Protein AF-A0A4D9EEU4-F1 (afdb_monomer)

Structure (mmCIF, N/CA/C/O backbone):
data_AF-A0A4D9EEU4-F1
#
_entry.id   AF-A0A4D9EEU4-F1
#
loop_
_atom_site.group_PDB
_atom_site.id
_atom_site.type_symbol
_atom_site.label_atom_id
_atom_site.label_alt_id
_atom_site.label_comp_id
_atom_site.label_asym_id
_atom_site.label_entity_id
_atom_site.label_seq_id
_atom_site.pdbx_PDB_ins_code
_atom_site.Cartn_x
_atom_site.Cartn_y
_atom_site.Cartn_z
_atom_site.occupancy
_atom_site.B_iso_or_equiv
_atom_site.auth_seq_id
_atom_site.auth_comp_id
_atom_site.auth_asym_id
_atom_site.auth_atom_id
_atom_site.pdbx_PDB_model_num
ATOM 1 N N . MET A 1 1 ? 23.445 -2.732 -43.823 1.00 70.62 1 MET A N 1
ATOM 2 C CA . MET A 1 1 ? 24.216 -3.036 -42.599 1.00 70.62 1 MET A CA 1
ATOM 3 C C . MET A 1 1 ? 23.840 -1.971 -41.594 1.00 70.62 1 MET A C 1
ATOM 5 O O . MET A 1 1 ? 23.825 -0.816 -41.994 1.00 70.62 1 MET A O 1
ATOM 9 N N . ILE A 1 2 ? 23.454 -2.357 -40.379 1.00 74.06 2 ILE A N 1
ATOM 10 C CA . ILE A 1 2 ? 23.170 -1.395 -39.306 1.00 74.06 2 ILE A CA 1
ATOM 11 C C . ILE A 1 2 ? 24.492 -0.712 -38.951 1.00 74.06 2 ILE A C 1
ATOM 13 O O . ILE A 1 2 ? 25.522 -1.379 -38.836 1.00 74.06 2 ILE A O 1
ATOM 17 N N . SER A 1 3 ? 24.472 0.608 -38.855 1.00 88.06 3 SER A N 1
ATOM 18 C CA . SER A 1 3 ? 25.633 1.425 -38.519 1.00 88.06 3 SER A CA 1
ATOM 19 C C . SER A 1 3 ? 25.936 1.296 -37.028 1.00 88.06 3 SER A C 1
ATOM 21 O O . SER A 1 3 ? 25.015 1.219 -36.220 1.00 88.06 3 SER A O 1
ATOM 23 N N . ASN A 1 4 ? 27.206 1.355 -36.625 1.00 87.19 4 ASN A N 1
ATOM 24 C CA . ASN A 1 4 ? 27.569 1.304 -35.200 1.00 87.19 4 ASN A CA 1
ATOM 25 C C . AS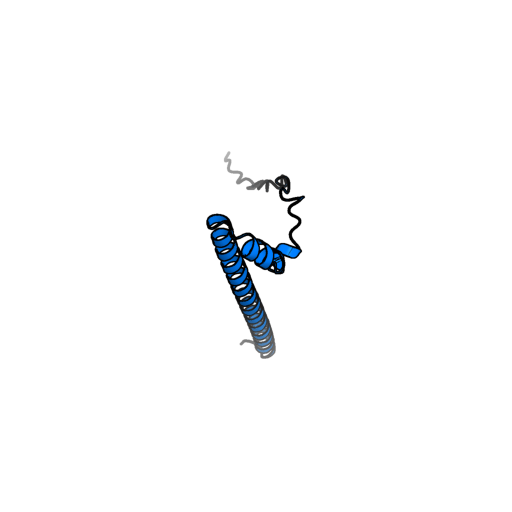N A 1 4 ? 26.833 2.376 -34.369 1.00 87.19 4 ASN A C 1
ATOM 27 O O . ASN A 1 4 ? 26.382 2.089 -33.270 1.00 87.19 4 ASN A O 1
ATOM 31 N N . SER A 1 5 ? 26.595 3.563 -34.942 1.00 89.56 5 SER A N 1
ATOM 32 C CA . SER A 1 5 ? 25.791 4.613 -34.297 1.00 89.56 5 SER A CA 1
ATOM 33 C C . SER A 1 5 ? 24.328 4.218 -34.058 1.00 89.56 5 SER A C 1
ATOM 35 O O . SER A 1 5 ? 23.732 4.702 -33.102 1.00 89.56 5 SER A O 1
ATOM 37 N N . GLU A 1 6 ? 23.722 3.404 -34.925 1.00 92.50 6 GLU A N 1
ATOM 38 C CA . GLU A 1 6 ? 22.344 2.928 -34.743 1.00 92.50 6 GLU A CA 1
ATOM 39 C C . GLU A 1 6 ? 22.289 1.875 -33.626 1.00 92.50 6 GLU A C 1
ATOM 41 O O . GLU A 1 6 ? 21.345 1.861 -32.840 1.00 92.50 6 GLU A O 1
ATOM 46 N N . VAL A 1 7 ? 23.334 1.047 -33.497 1.00 92.62 7 VAL A N 1
ATOM 47 C CA . VAL A 1 7 ? 23.479 0.083 -32.393 1.00 92.62 7 VAL A CA 1
ATOM 48 C C . VAL A 1 7 ? 23.640 0.798 -31.049 1.00 92.62 7 VAL A C 1
ATOM 50 O O . VAL A 1 7 ? 22.946 0.450 -30.096 1.00 92.62 7 VAL A O 1
ATOM 53 N N . ASP A 1 8 ? 24.484 1.829 -30.972 1.00 93.75 8 ASP A N 1
ATOM 54 C CA . ASP A 1 8 ? 24.711 2.587 -29.732 1.00 93.75 8 ASP A CA 1
ATOM 55 C C . ASP A 1 8 ? 23.447 3.344 -29.276 1.00 93.75 8 ASP A C 1
ATOM 57 O O . ASP A 1 8 ? 23.125 3.389 -28.082 1.00 93.75 8 ASP A O 1
ATOM 61 N N . GLN A 1 9 ? 22.680 3.891 -30.228 1.00 94.31 9 GLN A N 1
ATOM 62 C CA . GLN A 1 9 ? 21.379 4.510 -29.949 1.00 94.31 9 GLN A CA 1
ATOM 63 C C . GLN A 1 9 ? 20.364 3.487 -29.428 1.00 94.31 9 GLN A C 1
ATOM 65 O O . GLN A 1 9 ? 19.673 3.753 -28.444 1.00 94.31 9 GLN A O 1
ATOM 70 N N . MET A 1 10 ? 20.291 2.306 -30.051 1.00 95.31 10 MET A N 1
ATOM 71 C CA . MET A 1 10 ? 19.425 1.221 -29.583 1.00 95.31 10 MET A CA 1
ATOM 72 C C . MET A 1 10 ? 19.821 0.732 -28.186 1.00 95.31 10 MET A C 1
ATOM 74 O O . MET A 1 10 ? 18.937 0.486 -27.368 1.00 95.31 10 MET A O 1
ATOM 78 N N . SER A 1 11 ? 21.122 0.644 -27.889 1.00 95.38 11 SER A N 1
ATOM 79 C CA . SER A 1 11 ? 21.615 0.291 -26.552 1.00 95.38 11 SER A CA 1
ATOM 80 C C . SER A 1 11 ? 21.170 1.313 -25.509 1.00 95.38 11 SER A C 1
ATOM 82 O O . SER A 1 11 ? 20.577 0.943 -24.502 1.00 95.38 11 SER A O 1
ATOM 84 N N . SER A 1 12 ? 21.364 2.605 -25.786 1.00 96.38 12 SER A N 1
ATOM 85 C CA . SER A 1 12 ? 20.974 3.681 -24.864 1.00 96.38 12 SER A CA 1
ATOM 86 C C . SER A 1 12 ? 19.464 3.693 -24.595 1.00 96.38 12 SER A C 1
ATOM 88 O O . SER A 1 12 ? 19.024 3.896 -23.464 1.00 96.38 12 SER A O 1
ATOM 90 N N . LEU A 1 13 ? 18.653 3.444 -25.629 1.00 97.69 13 LEU A N 1
ATOM 91 C CA . LEU A 1 13 ? 17.201 3.339 -25.488 1.00 97.69 13 LEU A CA 1
ATOM 92 C C . LEU A 1 13 ? 16.795 2.127 -24.640 1.00 97.69 13 LEU A C 1
ATOM 94 O O . LEU A 1 13 ? 15.859 2.220 -23.846 1.00 97.69 13 LEU A O 1
ATOM 98 N N . LEU A 1 14 ? 17.482 0.995 -24.807 1.00 98.06 14 LEU A N 1
ATOM 99 C CA . LEU A 1 14 ? 17.233 -0.207 -24.018 1.00 98.06 14 LEU A CA 1
ATOM 100 C C . LEU A 1 14 ? 17.576 0.020 -22.541 1.00 98.06 14 LEU A C 1
ATOM 102 O O . LEU A 1 14 ? 16.791 -0.357 -21.674 1.00 98.06 14 LEU A O 1
ATOM 106 N N . ASP A 1 15 ? 18.697 0.683 -22.259 1.00 98.00 15 ASP A N 1
ATOM 107 C CA . ASP A 1 15 ? 19.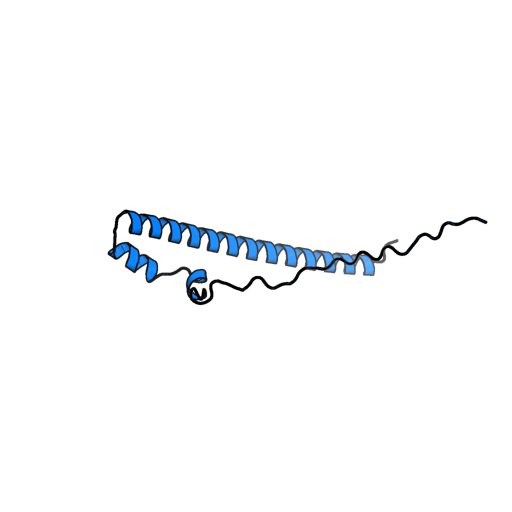107 1.028 -20.896 1.00 98.00 15 ASP A CA 1
ATOM 108 C C . ASP A 1 15 ? 18.093 1.956 -20.220 1.00 98.00 15 ASP A C 1
ATOM 110 O O . ASP A 1 15 ? 17.674 1.693 -19.091 1.00 98.00 15 ASP A O 1
ATOM 114 N N . TYR A 1 16 ? 17.627 2.984 -20.937 1.00 98.19 16 TYR A N 1
ATOM 115 C CA . TYR A 1 16 ? 16.570 3.876 -20.458 1.00 98.19 16 TYR A CA 1
ATOM 116 C C . TYR A 1 16 ? 15.275 3.115 -20.152 1.00 98.19 16 TYR A C 1
ATOM 118 O O . TYR A 1 16 ? 14.722 3.242 -19.061 1.00 98.19 16 TYR A O 1
ATOM 126 N N . LYS A 1 17 ? 14.815 2.268 -21.081 1.00 98.31 17 LYS A N 1
ATOM 127 C CA . LYS A 1 17 ? 13.601 1.465 -20.880 1.00 98.31 17 LYS A CA 1
ATOM 128 C C . LYS A 1 17 ? 13.722 0.504 -19.701 1.00 98.31 17 LYS A C 1
ATOM 130 O O . LYS A 1 17 ? 12.747 0.303 -18.986 1.00 98.31 17 LYS A O 1
ATOM 135 N N . ASN A 1 18 ? 14.899 -0.076 -19.486 1.00 98.38 18 ASN A N 1
ATOM 136 C CA . ASN A 1 18 ? 15.145 -0.943 -18.338 1.00 98.38 18 ASN A CA 1
ATOM 137 C C . ASN A 1 18 ? 15.084 -0.174 -17.011 1.00 98.38 18 ASN A C 1
ATOM 139 O O . ASN A 1 18 ? 14.590 -0.716 -16.026 1.00 98.38 18 ASN A O 1
ATOM 143 N N . GLU A 1 19 ? 15.576 1.065 -16.969 1.00 98.31 19 GLU A N 1
ATOM 144 C CA . GLU A 1 19 ? 15.450 1.918 -15.782 1.00 98.31 19 GLU A CA 1
ATOM 145 C C . GLU A 1 19 ? 13.992 2.312 -15.521 1.00 98.31 19 GLU A C 1
ATOM 147 O O . GLU A 1 19 ? 13.531 2.228 -14.387 1.00 98.31 19 GLU A O 1
ATOM 152 N N . GLU A 1 20 ? 13.235 2.652 -16.567 1.00 98.38 20 GLU A N 1
ATOM 153 C CA . GLU A 1 20 ? 11.806 2.966 -16.452 1.00 98.38 20 GLU A CA 1
ATOM 154 C C . GLU A 1 20 ? 11.006 1.776 -15.895 1.00 98.38 20 GLU A C 1
ATOM 156 O O . GLU A 1 20 ? 10.182 1.946 -14.998 1.00 98.38 20 GLU A O 1
ATOM 161 N N . VAL A 1 21 ? 11.296 0.553 -16.357 1.00 98.69 21 VAL A N 1
ATOM 162 C CA . VAL A 1 21 ? 10.683 -0.671 -15.814 1.00 98.69 21 VAL A CA 1
ATOM 163 C C . VAL A 1 21 ? 11.023 -0.849 -14.336 1.00 98.69 21 VAL A C 1
ATOM 165 O O . VAL A 1 21 ? 10.111 -1.055 -13.540 1.00 98.69 21 VAL A O 1
ATOM 168 N N . ARG A 1 22 ? 12.299 -0.710 -13.945 1.00 98.50 22 ARG A N 1
ATOM 169 C CA . ARG A 1 22 ? 12.712 -0.813 -12.533 1.00 98.50 22 ARG A CA 1
ATOM 170 C C . ARG A 1 22 ? 12.006 0.209 -11.649 1.00 98.50 22 ARG A C 1
ATOM 172 O O . ARG A 1 22 ? 11.579 -0.126 -10.547 1.00 98.50 22 ARG A O 1
ATOM 179 N N . PHE A 1 23 ? 11.881 1.443 -12.129 1.00 98.44 23 PHE A N 1
ATOM 180 C CA . PHE A 1 23 ? 11.167 2.496 -11.419 1.00 98.44 23 PHE A CA 1
ATOM 181 C C . PHE A 1 23 ? 9.698 2.114 -11.201 1.00 98.44 23 PHE A C 1
ATOM 183 O O . PHE A 1 23 ? 9.218 2.140 -10.071 1.00 98.44 23 PHE A O 1
ATOM 190 N N . ILE A 1 24 ? 9.001 1.681 -12.256 1.00 98.56 24 ILE A N 1
ATOM 191 C CA . ILE A 1 24 ? 7.592 1.271 -12.167 1.00 98.56 24 ILE A CA 1
ATOM 192 C C . ILE A 1 24 ? 7.418 0.071 -11.226 1.00 98.56 24 ILE A C 1
ATOM 194 O O . ILE A 1 24 ? 6.469 0.038 -10.445 1.00 98.56 24 ILE A O 1
ATOM 198 N N . GLU A 1 25 ? 8.320 -0.910 -11.272 1.00 98.50 25 GLU A N 1
ATOM 199 C CA . GLU A 1 25 ? 8.296 -2.064 -10.367 1.00 98.50 25 GLU A CA 1
ATOM 200 C C . GLU A 1 25 ? 8.458 -1.645 -8.899 1.00 98.50 25 GLU A C 1
ATOM 202 O O . GLU A 1 25 ? 7.730 -2.147 -8.039 1.00 98.50 25 GLU A O 1
ATOM 207 N N . ASN A 1 26 ? 9.357 -0.699 -8.615 1.00 98.25 26 ASN A N 1
ATOM 208 C CA . ASN A 1 26 ? 9.544 -0.150 -7.274 1.00 98.25 26 ASN A CA 1
ATOM 209 C C . ASN A 1 26 ? 8.294 0.587 -6.776 1.00 98.25 26 ASN A C 1
ATOM 211 O O . ASN A 1 26 ? 7.840 0.341 -5.658 1.00 98.25 26 ASN A O 1
ATOM 215 N N . GLU A 1 27 ? 7.711 1.452 -7.608 1.00 98.12 27 GLU A N 1
ATOM 216 C CA . GLU A 1 27 ? 6.486 2.177 -7.256 1.00 98.12 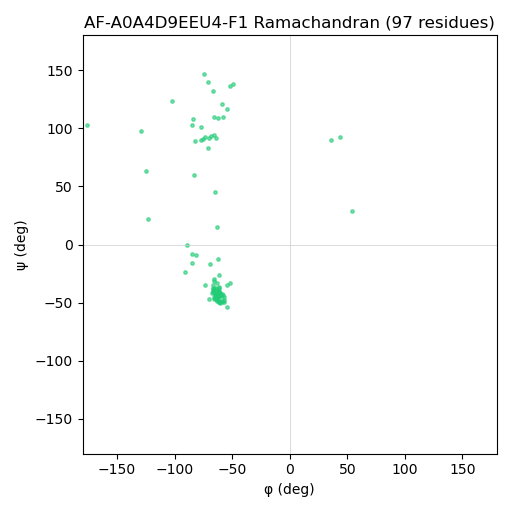27 GLU A CA 1
ATOM 217 C C . GLU A 1 27 ? 5.316 1.216 -7.027 1.00 98.12 27 GLU A C 1
ATOM 219 O O . GLU A 1 27 ? 4.560 1.358 -6.065 1.00 98.12 27 GLU A O 1
ATOM 224 N N . LEU A 1 28 ? 5.190 0.181 -7.860 1.00 98.06 28 LEU A N 1
ATOM 225 C CA . LEU A 1 28 ? 4.173 -0.850 -7.682 1.00 98.06 28 LEU A CA 1
ATOM 226 C C . LEU A 1 28 ? 4.339 -1.581 -6.344 1.00 98.06 28 LEU A C 1
ATOM 228 O O . LEU A 1 28 ? 3.347 -1.834 -5.659 1.00 98.06 28 LEU A O 1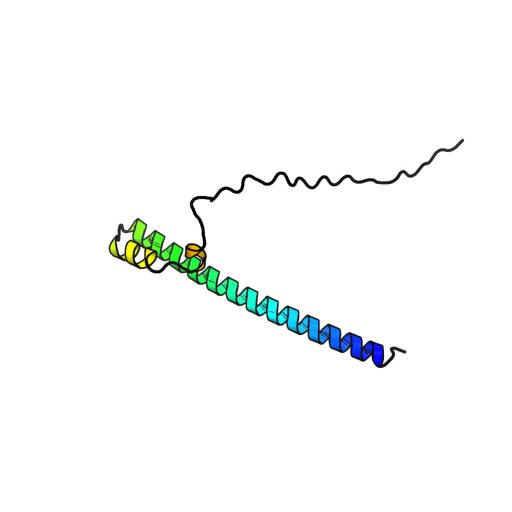
ATOM 232 N N . GLU A 1 29 ? 5.566 -1.931 -5.965 1.00 98.12 29 GLU A N 1
ATOM 233 C CA . GLU A 1 29 ? 5.824 -2.590 -4.686 1.00 98.12 29 GLU A CA 1
ATOM 234 C C . GLU A 1 29 ? 5.526 -1.665 -3.500 1.00 98.12 29 GLU A C 1
ATOM 236 O O . GLU A 1 29 ? 4.884 -2.089 -2.536 1.00 98.12 29 GLU A O 1
ATOM 241 N N . ASN A 1 30 ? 5.872 -0.378 -3.608 1.00 95.56 30 ASN A N 1
ATOM 242 C CA . ASN A 1 30 ? 5.492 0.632 -2.623 1.00 95.56 30 ASN A CA 1
ATOM 243 C C . ASN A 1 30 ? 3.966 0.703 -2.453 1.00 95.56 30 ASN A C 1
ATOM 245 O O . ASN A 1 30 ? 3.457 0.639 -1.334 1.00 95.56 30 ASN A O 1
ATOM 249 N N . HIS A 1 31 ? 3.219 0.751 -3.557 1.00 95.38 31 HIS A N 1
ATOM 250 C CA . HIS A 1 31 ? 1.758 0.778 -3.522 1.00 95.38 31 HIS A CA 1
ATOM 251 C C . HIS A 1 31 ? 1.141 -0.492 -2.928 1.00 95.38 31 HIS A C 1
ATOM 253 O O . HIS A 1 31 ? 0.156 -0.399 -2.194 1.00 95.38 31 HIS A O 1
ATOM 259 N N . LYS A 1 32 ? 1.703 -1.677 -3.198 1.00 96.69 32 LYS A N 1
ATOM 260 C CA . LYS A 1 32 ? 1.237 -2.921 -2.564 1.00 96.69 32 LYS A CA 1
ATOM 261 C C . LYS A 1 32 ? 1.420 -2.885 -1.052 1.00 96.69 32 LYS A C 1
ATOM 263 O O . LYS A 1 32 ? 0.507 -3.297 -0.338 1.00 96.69 32 LYS A O 1
ATOM 268 N N . GLN A 1 33 ? 2.564 -2.394 -0.577 1.00 95.56 33 GLN A N 1
ATOM 269 C CA . GLN A 1 33 ? 2.839 -2.287 0.852 1.00 95.56 33 GLN A CA 1
ATOM 270 C C . GLN A 1 33 ? 1.853 -1.328 1.531 1.00 95.56 33 GLN A C 1
ATOM 272 O O . GLN A 1 33 ? 1.191 -1.713 2.493 1.00 95.56 33 GLN A O 1
ATOM 277 N N . LYS A 1 34 ? 1.653 -0.137 0.956 1.00 91.50 34 LYS A N 1
ATOM 278 C CA . LYS A 1 34 ? 0.659 0.840 1.432 1.00 91.50 34 LYS A CA 1
ATOM 279 C C . LYS A 1 34 ? -0.754 0.261 1.476 1.00 91.50 34 LYS A C 1
ATOM 281 O O . LYS A 1 34 ? -1.470 0.393 2.465 1.00 91.50 34 LYS A O 1
ATOM 286 N N . TYR A 1 35 ? -1.156 -0.454 0.423 1.00 93.38 35 TYR A N 1
ATOM 287 C CA . TYR A 1 35 ? -2.459 -1.116 0.385 1.00 93.38 35 TYR A CA 1
ATOM 288 C C . TYR A 1 35 ? -2.598 -2.186 1.477 1.00 93.38 35 TYR A C 1
ATOM 290 O O . TYR A 1 35 ? -3.655 -2.307 2.099 1.00 93.38 35 TYR A O 1
ATOM 298 N N . PHE A 1 36 ? -1.544 -2.966 1.721 1.00 94.75 36 PHE A N 1
ATOM 299 C CA . PHE A 1 36 ? -1.536 -3.982 2.768 1.00 94.75 36 PHE A CA 1
ATOM 300 C C . PHE A 1 36 ? -1.672 -3.366 4.168 1.00 94.75 36 PHE A C 1
ATOM 302 O O . PHE A 1 36 ? -2.453 -3.865 4.986 1.00 94.75 36 PHE A O 1
ATOM 309 N N . GLU A 1 37 ? -0.970 -2.266 4.434 1.00 93.44 37 GLU A N 1
ATOM 310 C CA . GLU A 1 37 ? -1.073 -1.505 5.683 1.00 93.44 37 GLU A CA 1
ATOM 311 C C . GLU A 1 37 ? -2.485 -0.950 5.876 1.00 93.44 37 GLU A C 1
ATOM 313 O O . GLU A 1 37 ? -3.122 -1.226 6.896 1.00 93.44 37 GLU A O 1
ATOM 318 N N . LEU A 1 38 ? -3.042 -0.295 4.854 1.00 93.62 38 LEU A N 1
ATOM 319 C CA . LEU A 1 38 ? -4.405 0.233 4.887 1.00 93.62 38 LEU A CA 1
ATOM 320 C C . LEU A 1 38 ? -5.454 -0.870 5.095 1.00 93.62 38 LEU A C 1
ATOM 322 O O . LEU A 1 38 ? -6.404 -0.710 5.872 1.00 93.62 38 LEU A O 1
ATOM 326 N N . GLN A 1 39 ? -5.290 -2.020 4.433 1.00 94.88 39 GLN A N 1
ATOM 327 C CA . GLN A 1 39 ? -6.170 -3.172 4.611 1.00 94.88 39 GLN A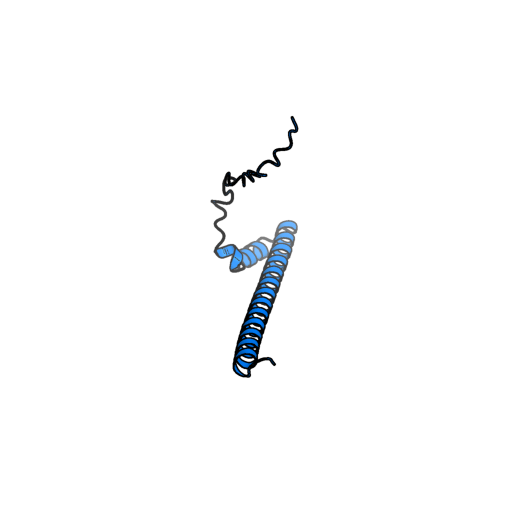 CA 1
ATOM 328 C C . GLN A 1 39 ? -6.100 -3.703 6.048 1.00 94.88 39 GLN A C 1
ATOM 330 O O . GLN A 1 39 ? -7.136 -4.030 6.638 1.00 94.88 39 GLN A O 1
ATOM 335 N N . THR A 1 40 ? -4.895 -3.802 6.607 1.00 95.69 40 THR A N 1
ATOM 336 C CA . THR A 1 40 ? -4.656 -4.285 7.971 1.00 95.69 40 THR A CA 1
ATOM 337 C C . THR A 1 40 ? -5.256 -3.339 9.005 1.00 95.69 40 THR A C 1
ATOM 339 O O . THR A 1 40 ? -5.992 -3.788 9.890 1.00 95.69 40 THR A O 1
ATOM 342 N N . PHE A 1 41 ? -5.022 -2.036 8.850 1.00 95.94 41 PHE A N 1
ATOM 343 C CA . PHE A 1 41 ? -5.640 -0.986 9.651 1.00 95.94 41 PHE A CA 1
ATOM 344 C C . PHE A 1 41 ? -7.169 -1.093 9.621 1.00 95.94 41 PHE A C 1
ATOM 346 O O . PHE A 1 41 ? -7.805 -1.249 10.662 1.00 95.94 41 PHE A O 1
ATOM 353 N N . THR A 1 42 ? -7.762 -1.118 8.423 1.00 95.19 42 THR A N 1
ATOM 354 C CA . THR A 1 42 ? -9.221 -1.152 8.246 1.00 95.19 42 THR A CA 1
ATOM 355 C C . THR A 1 42 ? -9.840 -2.382 8.907 1.00 95.19 42 THR A C 1
ATOM 357 O O . THR A 1 42 ? -10.849 -2.280 9.607 1.00 95.19 42 THR A O 1
ATOM 360 N N . ARG A 1 43 ? -9.233 -3.565 8.730 1.00 97.62 43 ARG A N 1
ATOM 361 C CA . ARG A 1 43 ? -9.698 -4.798 9.385 1.00 97.62 43 ARG A CA 1
ATOM 362 C C . ARG A 1 43 ? -9.629 -4.687 10.905 1.00 97.62 43 ARG A C 1
ATOM 364 O O . ARG A 1 43 ? -10.584 -5.078 11.573 1.00 97.62 43 ARG A O 1
ATOM 371 N N . SER A 1 44 ? -8.532 -4.152 11.434 1.00 97.31 44 SER A N 1
ATOM 372 C CA . SER A 1 44 ? -8.331 -3.980 12.876 1.00 97.31 44 SER A CA 1
ATOM 373 C C . SER A 1 44 ? -9.353 -3.009 13.468 1.00 97.31 44 SER A C 1
ATOM 375 O O . SER A 1 44 ? -9.977 -3.317 14.481 1.00 97.31 44 SER A O 1
ATOM 377 N N . LEU A 1 45 ? -9.612 -1.892 12.782 1.00 97.1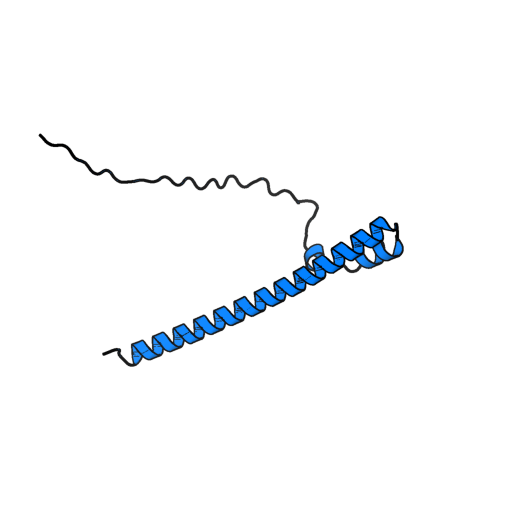9 45 LEU A N 1
ATOM 378 C CA . LEU A 1 45 ? -10.608 -0.907 13.191 1.00 97.19 45 LEU A CA 1
ATOM 379 C C . LEU A 1 45 ? -12.027 -1.490 13.174 1.00 97.19 45 LEU A C 1
ATOM 381 O O . LEU A 1 45 ? -12.766 -1.332 14.142 1.00 97.19 45 LEU A O 1
ATOM 385 N N . ILE A 1 46 ? -12.404 -2.224 12.119 1.00 98.12 46 ILE A N 1
ATOM 386 C CA . ILE A 1 46 ? -13.709 -2.905 12.048 1.00 98.12 46 ILE A CA 1
ATOM 387 C C . ILE A 1 46 ? -13.880 -3.882 13.214 1.00 98.12 46 ILE A C 1
ATOM 389 O O . ILE A 1 46 ? -14.960 -3.946 13.801 1.00 98.12 46 ILE A O 1
ATOM 393 N N . LEU A 1 47 ? -12.844 -4.656 13.551 1.00 98.44 47 LEU A N 1
ATOM 394 C CA . LEU A 1 47 ? -12.901 -5.587 14.678 1.00 98.44 47 LEU A CA 1
ATOM 395 C C . LEU A 1 47 ? -13.106 -4.848 16.002 1.00 98.44 47 LEU A C 1
ATOM 397 O O . LEU A 1 47 ? -14.028 -5.211 16.729 1.00 98.44 47 LEU A O 1
ATOM 401 N N . ALA A 1 48 ? -12.336 -3.786 16.255 1.00 98.31 48 ALA A N 1
ATOM 402 C CA . ALA A 1 48 ? -12.455 -2.967 17.460 1.00 98.31 48 ALA A CA 1
ATOM 403 C C . ALA A 1 48 ? -13.835 -2.292 17.580 1.00 98.31 48 ALA A C 1
ATOM 405 O O . ALA A 1 48 ? -14.401 -2.206 18.668 1.00 98.31 48 ALA A O 1
ATOM 406 N N . ILE A 1 49 ? -14.423 -1.846 16.463 1.00 97.94 49 ILE A N 1
ATOM 407 C CA . ILE A 1 49 ? -15.793 -1.310 16.426 1.00 97.94 49 ILE A CA 1
ATOM 40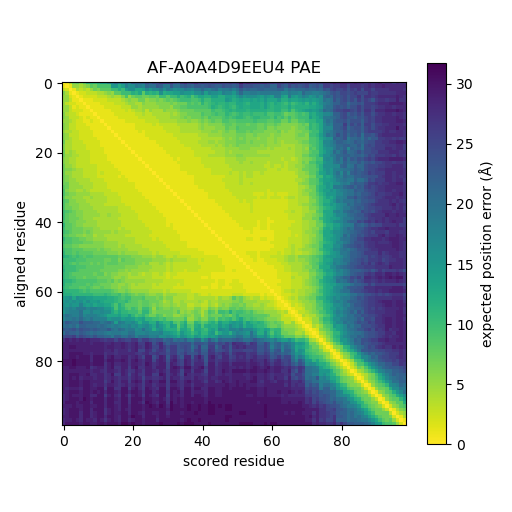8 C C . ILE A 1 49 ? -16.810 -2.400 16.768 1.00 97.94 49 ILE A C 1
ATOM 410 O O . ILE A 1 49 ? -17.710 -2.179 17.576 1.00 97.94 49 ILE A O 1
ATOM 414 N N . LYS A 1 50 ? -16.672 -3.592 16.177 1.00 98.38 50 LYS A N 1
ATOM 415 C CA . LYS A 1 50 ? -17.594 -4.713 16.412 1.00 98.38 50 LYS A CA 1
ATOM 416 C C . LYS A 1 50 ? -17.546 -5.239 17.845 1.00 98.38 50 LYS A C 1
ATOM 418 O O . LYS A 1 50 ? -18.553 -5.769 18.306 1.00 98.38 50 LYS A O 1
ATOM 423 N N . SER A 1 51 ? -16.404 -5.129 18.519 1.00 98.19 51 SER A N 1
ATOM 424 C CA . SER A 1 51 ? -16.246 -5.495 19.930 1.00 98.19 51 SER A CA 1
ATOM 425 C C . SER A 1 51 ? -16.549 -4.352 20.903 1.00 98.19 51 SER A C 1
ATOM 427 O O . SER A 1 51 ? -16.459 -4.568 22.106 1.00 98.19 51 SER A O 1
ATOM 429 N N . ASP A 1 52 ? -16.901 -3.163 20.401 1.00 97.69 52 ASP A N 1
ATOM 430 C CA . ASP A 1 52 ? -17.039 -1.921 21.174 1.00 97.69 52 ASP A CA 1
ATOM 431 C C . ASP A 1 52 ? -15.791 -1.556 22.009 1.00 97.69 52 ASP A C 1
ATOM 433 O O . ASP A 1 52 ? -15.873 -0.886 23.038 1.00 97.69 52 ASP A O 1
ATOM 437 N N . ASP A 1 53 ? -14.609 -1.972 21.548 1.00 98.25 53 ASP A N 1
ATOM 438 C CA . ASP A 1 53 ? -13.332 -1.679 22.196 1.00 98.25 53 ASP A CA 1
ATOM 439 C C . ASP A 1 53 ? -12.906 -0.231 21.908 1.00 98.25 53 ASP A C 1
ATOM 441 O O . ASP A 1 53 ? -12.262 0.074 20.900 1.00 98.25 53 ASP A O 1
ATOM 445 N N . LYS A 1 54 ? -13.321 0.690 22.785 1.00 97.69 54 LYS A N 1
ATOM 446 C CA . LYS A 1 54 ? -13.045 2.127 22.642 1.00 97.69 54 LYS A CA 1
ATOM 447 C C . LYS A 1 54 ? -11.566 2.477 22.765 1.00 97.69 54 LYS A C 1
ATOM 449 O O . LYS A 1 54 ? -11.126 3.434 22.132 1.00 97.69 54 LYS A O 1
ATOM 454 N N . GLU A 1 55 ? -10.812 1.726 23.561 1.00 97.62 55 GLU A N 1
ATOM 455 C CA . GLU A 1 55 ? -9.383 1.972 23.750 1.00 97.62 55 GLU A CA 1
ATOM 456 C C . GLU A 1 55 ? -8.622 1.621 22.471 1.00 97.62 55 GLU A C 1
ATOM 458 O O . GLU A 1 55 ? -7.869 2.447 21.952 1.00 97.62 55 GLU A O 1
ATOM 463 N N . GLN A 1 56 ? -8.904 0.453 21.889 1.00 96.88 56 GLN A N 1
ATOM 464 C CA . GLN A 1 56 ? -8.292 0.043 20.631 1.00 96.88 56 GLN A CA 1
ATOM 465 C C . GLN A 1 56 ? -8.728 0.928 19.456 1.00 96.88 56 GLN A C 1
ATOM 467 O O . GLN A 1 56 ? -7.902 1.257 18.605 1.00 96.88 56 GLN A O 1
ATOM 472 N N . GLN A 1 57 ? -9.995 1.357 19.414 1.00 97.44 57 GLN A N 1
ATOM 473 C CA . GLN A 1 57 ? -10.463 2.336 18.425 1.00 97.44 57 GLN A CA 1
ATOM 474 C C . GLN A 1 57 ? -9.642 3.627 18.497 1.00 97.44 57 GLN A C 1
ATOM 476 O O . GLN A 1 57 ? -9.150 4.089 17.471 1.00 97.44 57 GLN A O 1
ATOM 481 N N . GLN A 1 58 ? -9.459 4.191 19.695 1.00 96.25 58 GLN A N 1
ATOM 482 C CA . GLN A 1 58 ? -8.701 5.430 19.857 1.00 96.25 58 GLN A CA 1
ATOM 483 C C . GLN A 1 58 ? -7.220 5.239 19.515 1.00 96.25 58 GLN A C 1
ATOM 485 O O . GLN A 1 58 ? -6.642 6.105 18.862 1.00 96.25 58 GLN A O 1
ATOM 490 N N . ALA A 1 59 ? -6.614 4.117 19.915 1.00 95.62 59 ALA A N 1
ATOM 491 C CA . ALA A 1 59 ? -5.225 3.808 19.587 1.00 95.62 59 ALA A CA 1
ATOM 492 C C . ALA A 1 59 ? -5.007 3.761 18.067 1.00 95.62 59 ALA A C 1
ATOM 494 O O . ALA A 1 59 ? -4.118 4.437 17.563 1.00 95.62 59 ALA A O 1
ATOM 495 N N . LEU A 1 60 ? -5.870 3.046 17.338 1.00 95.38 60 LEU A N 1
ATOM 496 C CA . LEU A 1 60 ? -5.811 2.959 15.877 1.00 95.38 60 LEU A CA 1
ATOM 497 C C . LEU A 1 60 ? -6.040 4.324 15.214 1.00 95.38 60 LEU A C 1
ATOM 499 O O . LEU A 1 60 ? -5.293 4.703 14.325 1.00 95.38 60 LEU A O 1
ATOM 503 N N . LEU A 1 61 ? -7.037 5.095 15.653 1.00 92.25 61 LEU A N 1
ATOM 504 C CA . LEU A 1 61 ? -7.322 6.417 15.075 1.00 92.25 61 LEU A CA 1
ATOM 505 C C . LEU A 1 61 ? -6.252 7.475 15.385 1.00 92.25 61 LEU A C 1
ATOM 507 O O . LEU A 1 61 ? -6.234 8.514 14.733 1.00 92.25 61 LEU A O 1
ATOM 511 N N . SER A 1 62 ? -5.394 7.240 16.380 1.00 90.88 62 SER A N 1
ATOM 512 C CA . SER A 1 62 ? -4.268 8.132 16.694 1.00 90.88 62 SER A CA 1
ATOM 513 C C . SER A 1 62 ? -3.025 7.833 15.849 1.00 90.88 62 SER A C 1
ATOM 515 O O . SER A 1 62 ? -2.121 8.660 15.814 1.00 90.88 62 SER A O 1
ATOM 517 N N . ASP A 1 63 ? -2.984 6.667 15.202 1.00 88.69 63 ASP A N 1
ATOM 518 C CA . ASP A 1 63 ? -1.889 6.174 14.361 1.00 88.69 63 ASP A CA 1
ATOM 519 C C . ASP A 1 63 ? -2.445 5.830 12.972 1.00 88.69 63 ASP A C 1
ATOM 521 O O . ASP A 1 63 ? -2.541 4.669 12.562 1.00 88.69 63 ASP A O 1
ATOM 525 N N . LEU A 1 64 ? -2.950 6.860 12.289 1.00 85.88 64 LEU A N 1
ATOM 526 C CA . LEU A 1 64 ? -3.554 6.700 10.974 1.00 85.88 64 LEU A CA 1
ATOM 527 C C . LEU A 1 64 ? -2.470 6.382 9.932 1.00 85.88 64 LEU A C 1
ATOM 529 O O . LEU A 1 64 ? -1.410 7.004 9.939 1.00 85.88 64 LEU A O 1
ATOM 533 N N . PRO A 1 65 ? -2.738 5.462 8.987 1.00 85.00 65 PRO A N 1
ATOM 534 C CA . PRO A 1 65 ? -1.911 5.321 7.797 1.00 85.00 65 PRO A CA 1
ATOM 535 C C . PRO A 1 65 ? -1.750 6.685 7.101 1.00 85.00 65 PRO A C 1
ATOM 537 O O . PRO A 1 65 ? -2.762 7.381 6.951 1.00 85.00 65 PRO A O 1
ATOM 540 N N . PRO A 1 66 ? -0.543 7.061 6.636 1.00 80.69 66 PRO A N 1
ATOM 541 C CA . PRO A 1 66 ? -0.285 8.364 6.014 1.00 80.69 66 PRO A CA 1
ATOM 542 C C . PRO A 1 66 ? -1.252 8.706 4.872 1.00 80.69 66 PRO A C 1
ATOM 544 O O . PRO A 1 66 ? -1.644 9.855 4.697 1.00 80.69 66 PRO A O 1
ATOM 547 N N . GLU A 1 67 ? -1.710 7.698 4.124 1.00 76.25 67 GLU A N 1
ATOM 548 C CA . GLU A 1 67 ? -2.679 7.852 3.034 1.00 76.25 67 GLU A CA 1
ATOM 549 C C . GLU A 1 67 ? -4.032 8.413 3.497 1.00 76.25 67 GLU A C 1
ATOM 551 O O . GLU A 1 67 ? -4.756 9.005 2.698 1.00 76.25 67 GLU A O 1
ATOM 556 N N . LEU A 1 68 ? -4.399 8.200 4.764 1.00 74.12 68 LEU A N 1
ATOM 557 C CA . LEU A 1 68 ? -5.644 8.700 5.348 1.00 74.12 68 LEU A CA 1
ATOM 558 C C . LEU A 1 68 ? -5.482 10.079 5.991 1.00 74.12 68 LEU A C 1
ATOM 560 O O . LEU A 1 68 ? -6.478 10.788 6.114 1.00 74.12 68 LEU A O 1
ATOM 564 N N . GLU A 1 69 ? -4.268 10.469 6.388 1.00 74.38 69 GLU A N 1
ATOM 565 C CA . GLU A 1 69 ? -4.003 11.795 6.965 1.00 74.38 69 GLU A CA 1
ATOM 566 C C . GLU A 1 69 ? -4.197 12.915 5.934 1.00 74.38 69 GLU A C 1
ATOM 568 O O . GLU A 1 69 ? -4.680 13.997 6.269 1.00 74.38 69 GLU A O 1
ATOM 573 N N . GLU A 1 70 ? -3.868 12.645 4.669 1.00 69.69 70 GLU A N 1
ATOM 574 C CA . GLU A 1 70 ? -4.008 13.604 3.566 1.00 69.69 70 GLU A CA 1
ATOM 575 C C . GLU A 1 70 ? -5.417 13.624 2.946 1.00 69.69 70 GLU A C 1
ATOM 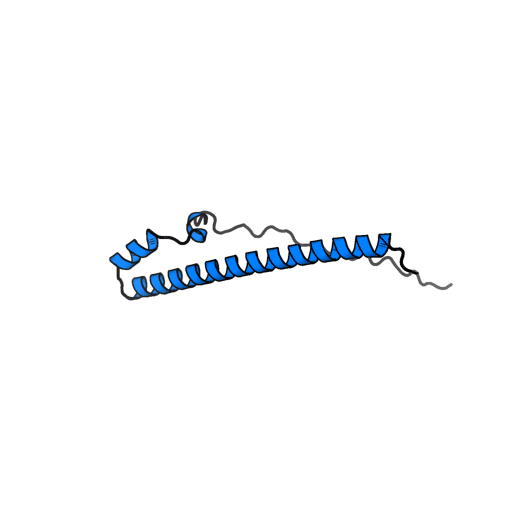577 O O . GLU A 1 70 ? -5.724 14.472 2.104 1.00 69.69 70 GLU A O 1
ATOM 582 N N . MET A 1 71 ? -6.294 12.695 3.340 1.00 66.88 71 MET A N 1
ATOM 583 C CA . MET A 1 71 ? -7.613 12.546 2.736 1.00 66.88 71 MET A CA 1
ATOM 584 C C . MET A 1 71 ? -8.611 13.523 3.376 1.00 66.88 71 MET A C 1
ATOM 586 O O . MET A 1 71 ? -9.062 13.333 4.505 1.00 66.88 71 MET A O 1
ATOM 590 N N . ASP A 1 72 ? -9.003 14.570 2.643 1.00 69.12 72 ASP A N 1
ATOM 591 C CA . ASP A 1 72 ? -10.060 15.476 3.100 1.00 69.12 72 ASP A CA 1
ATOM 592 C C . ASP A 1 72 ? -11.446 14.831 2.946 1.00 69.12 72 ASP A C 1
ATOM 594 O O . ASP A 1 72 ? -12.133 14.956 1.926 1.00 69.12 72 ASP A O 1
ATOM 598 N N . PHE A 1 73 ? -11.883 14.140 3.997 1.00 67.94 73 PHE A N 1
ATOM 599 C CA . PHE A 1 73 ? -13.209 13.525 4.062 1.00 67.94 73 PHE A CA 1
ATOM 600 C C . PHE A 1 73 ? -14.365 14.540 3.976 1.00 67.94 73 PHE A C 1
ATOM 602 O O . PHE A 1 73 ? -15.507 14.131 3.758 1.00 67.94 73 PHE A O 1
ATOM 609 N N . ASN A 1 74 ? -14.104 15.848 4.099 1.00 68.12 74 ASN A N 1
ATOM 610 C CA . ASN A 1 74 ? -15.125 16.892 3.979 1.00 68.12 74 ASN A CA 1
ATOM 611 C C . ASN A 1 74 ? -15.456 17.250 2.517 1.00 68.12 74 ASN A C 1
ATOM 613 O O . ASN A 1 74 ? -16.432 17.963 2.273 1.00 68.12 74 ASN A O 1
ATOM 617 N N . HIS A 1 75 ? -14.695 16.738 1.541 1.00 57.84 75 HIS A N 1
ATOM 618 C CA . HIS A 1 75 ? -14.868 17.022 0.109 1.00 57.84 75 HIS A CA 1
ATOM 619 C C . HIS A 1 75 ? -15.080 15.765 -0.755 1.00 57.84 75 HIS A C 1
ATOM 621 O O . HIS A 1 75 ? -14.882 15.805 -1.965 1.00 57.84 75 HIS A O 1
ATOM 627 N N . ALA A 1 76 ? -15.537 14.654 -0.163 1.00 54.34 76 ALA A N 1
ATOM 628 C CA . ALA A 1 76 ? -15.637 13.325 -0.789 1.00 54.34 76 ALA A CA 1
ATOM 629 C C . ALA A 1 76 ? -16.598 13.175 -1.999 1.00 54.34 76 ALA A C 1
ATOM 631 O O . ALA A 1 76 ? -16.905 12.054 -2.399 1.00 54.34 76 ALA A O 1
ATOM 632 N N . SER A 1 77 ? -17.061 14.260 -2.616 1.00 52.16 77 SER A N 1
ATOM 633 C CA . SER A 1 77 ? -17.725 14.206 -3.915 1.00 52.16 77 SER A CA 1
ATOM 634 C C . SER A 1 77 ? -17.072 15.221 -4.848 1.00 52.16 77 SER A C 1
ATOM 636 O O . SER A 1 77 ? -17.463 16.388 -4.822 1.00 52.16 77 SER A O 1
ATOM 638 N N . PRO A 1 78 ? -16.131 14.812 -5.717 1.00 57.88 78 PRO A N 1
ATOM 639 C CA . PRO A 1 78 ? -16.011 15.502 -6.988 1.00 57.88 78 PRO A CA 1
ATOM 640 C C . PRO A 1 78 ? -17.386 15.352 -7.649 1.00 57.88 78 PRO A C 1
ATOM 642 O O . PRO A 1 78 ? -17.876 14.230 -7.807 1.00 57.88 78 PRO A O 1
ATOM 645 N N . GLU A 1 79 ? -18.068 16.455 -7.960 1.00 58.50 79 GLU A N 1
ATOM 646 C CA . GLU A 1 79 ? -19.137 16.382 -8.957 1.00 58.50 79 GLU A CA 1
ATOM 647 C C . GLU A 1 79 ? -18.557 15.652 -10.180 1.00 58.50 79 GLU A C 1
ATOM 649 O O . GLU A 1 79 ? -17.380 15.855 -10.492 1.00 58.50 79 GLU A O 1
ATOM 654 N N . PRO A 1 80 ? -19.294 14.730 -10.820 1.00 58.78 80 PRO A N 1
ATOM 655 C CA . PRO A 1 80 ? -18.774 14.052 -11.994 1.00 58.78 80 PRO A CA 1
ATOM 656 C C . PRO A 1 80 ? -18.439 15.124 -13.030 1.00 58.78 80 PRO A C 1
ATOM 658 O O . PRO A 1 80 ? -19.342 15.765 -13.561 1.00 58.78 80 PRO A O 1
ATOM 661 N N . ASP A 1 81 ? -17.149 15.344 -13.283 1.00 54.22 81 ASP A N 1
ATOM 662 C CA . ASP A 1 81 ? -16.712 16.215 -14.362 1.00 54.22 81 ASP A CA 1
ATOM 663 C C . ASP A 1 81 ? -17.378 15.706 -15.645 1.00 54.22 81 ASP A C 1
ATOM 665 O O . ASP A 1 81 ? -17.125 14.577 -16.077 1.00 54.22 81 ASP A O 1
ATOM 669 N N . ASP A 1 82 ? -18.229 16.542 -16.247 1.00 52.69 82 ASP A N 1
ATOM 670 C CA . ASP A 1 82 ? -18.925 16.349 -17.528 1.00 52.69 82 ASP A CA 1
ATOM 671 C C . ASP A 1 82 ? -17.933 16.288 -18.714 1.00 52.69 82 ASP A C 1
ATOM 673 O O . ASP A 1 82 ? -18.120 16.882 -19.777 1.00 52.69 82 ASP A O 1
ATOM 677 N N . THR A 1 83 ? -16.838 15.545 -18.580 1.00 57.81 83 THR A N 1
ATOM 678 C CA . THR A 1 83 ? -15.903 15.250 -19.663 1.00 57.81 83 THR A CA 1
ATOM 679 C C . THR A 1 83 ? -16.424 14.067 -20.473 1.00 57.81 83 THR A C 1
ATOM 681 O O . THR A 1 83 ? -15.784 13.028 -20.630 1.00 57.81 83 THR A O 1
ATOM 684 N N . SER A 1 84 ? -17.626 14.230 -21.037 1.00 55.03 84 SER A N 1
ATOM 685 C CA . SER A 1 84 ? -18.068 13.357 -22.118 1.00 55.03 84 SER A CA 1
ATOM 686 C C . SER A 1 84 ? -17.100 13.554 -23.291 1.00 55.03 84 SER A C 1
ATOM 688 O O . SER A 1 84 ? -17.056 14.607 -23.934 1.00 55.03 84 SER A O 1
ATOM 690 N N . PHE A 1 85 ? -16.268 12.550 -23.553 1.00 52.88 85 PHE A N 1
ATOM 691 C CA . PHE A 1 85 ? -15.492 12.477 -24.782 1.00 52.88 85 PHE A CA 1
ATOM 692 C C . PHE A 1 85 ? -16.475 12.294 -25.943 1.00 52.88 85 PHE A C 1
ATOM 694 O O . PHE A 1 85 ? -16.896 11.183 -26.265 1.00 52.88 85 PHE A O 1
ATOM 701 N N . SER A 1 86 ? -16.865 13.400 -26.574 1.00 53.28 86 SER A N 1
ATOM 702 C CA . SER A 1 86 ? -17.574 13.367 -27.850 1.00 53.28 86 SER A CA 1
ATOM 703 C C . SER A 1 86 ? -16.601 12.916 -28.940 1.00 53.28 86 SER A C 1
ATOM 705 O O . SER A 1 86 ? -15.886 13.720 -29.536 1.00 53.28 86 SER A O 1
ATOM 707 N N . LEU A 1 87 ? -16.559 11.607 -29.192 1.00 52.28 87 LEU A N 1
ATOM 708 C CA . LEU A 1 87 ? -15.926 11.025 -30.373 1.00 52.28 87 LEU A CA 1
ATOM 709 C C . LEU A 1 87 ? -16.779 11.355 -31.605 1.00 52.28 87 LEU A C 1
ATOM 711 O O . LEU A 1 87 ? -17.600 10.556 -32.053 1.00 52.28 87 LEU A O 1
ATOM 715 N N . SER A 1 88 ? -16.596 12.551 -32.159 1.00 48.59 88 SER A N 1
ATOM 716 C CA . SER A 1 88 ? -17.107 12.871 -33.491 1.00 48.59 88 SER A CA 1
ATOM 717 C C . SER A 1 88 ? -16.254 12.156 -34.535 1.00 48.59 88 SER A C 1
ATOM 719 O O . SER A 1 88 ? -15.226 12.655 -34.988 1.00 48.59 88 SER A O 1
ATOM 721 N N . SER A 1 89 ? -16.693 10.959 -34.907 1.00 55.06 89 SER A N 1
ATOM 722 C CA . SER A 1 89 ? -16.201 10.185 -36.043 1.00 55.06 89 SER A CA 1
ATOM 723 C C . SER A 1 89 ? -16.491 10.927 -37.355 1.00 55.06 89 SER A C 1
ATOM 725 O O . SER A 1 89 ? -17.550 10.735 -37.952 1.00 55.06 89 SER A O 1
ATOM 727 N N . LEU A 1 90 ? -15.570 11.761 -37.849 1.00 52.66 90 LEU A N 1
ATOM 728 C CA . LEU A 1 90 ? -15.612 12.188 -39.252 1.00 52.66 90 LEU A CA 1
ATOM 729 C C . LEU A 1 90 ? -14.969 11.104 -40.125 1.00 52.66 90 LEU A C 1
ATOM 731 O O . LEU A 1 90 ? -13.773 11.105 -40.395 1.00 52.66 90 LEU A O 1
ATOM 735 N N . SER A 1 91 ? -15.800 10.158 -40.561 1.00 49.12 91 SER A N 1
ATOM 736 C CA . SER A 1 91 ? -15.521 9.340 -41.738 1.00 49.12 91 SER A CA 1
ATOM 737 C C . SER A 1 91 ? -15.815 10.193 -42.976 1.00 49.12 91 SER A C 1
ATOM 739 O O . SER A 1 91 ? -16.973 10.410 -43.338 1.00 49.12 91 SER A O 1
ATOM 741 N N . GLU A 1 92 ? -14.772 10.731 -43.608 1.00 49.97 92 GLU A N 1
ATOM 742 C CA . GLU A 1 92 ? -14.888 11.404 -44.902 1.00 49.97 92 GLU A CA 1
ATOM 743 C C . GLU A 1 92 ? -15.224 10.385 -46.004 1.00 49.97 92 GLU A C 1
ATOM 745 O O . GLU A 1 92 ? -14.372 9.714 -46.577 1.00 49.97 92 GLU A O 1
ATOM 750 N N . LYS A 1 93 ? -16.531 10.258 -46.249 1.00 48.41 93 LYS A N 1
ATOM 751 C CA . LYS A 1 93 ? -17.193 10.291 -47.562 1.00 48.41 93 LYS A CA 1
ATOM 752 C C . LYS A 1 93 ? -16.417 9.664 -48.738 1.00 48.41 93 LYS A C 1
ATOM 754 O O . LYS A 1 93 ? -15.801 10.361 -49.540 1.00 48.41 93 LYS A O 1
ATOM 759 N N . ASN A 1 94 ? -16.625 8.362 -48.950 1.00 45.88 94 ASN A N 1
ATOM 760 C CA . ASN A 1 94 ? -16.590 7.787 -50.298 1.00 45.88 94 ASN A CA 1
ATOM 761 C C . ASN A 1 94 ? -17.765 8.366 -51.104 1.00 45.88 94 ASN A C 1
ATOM 763 O O . ASN A 1 94 ? -18.921 8.051 -50.828 1.00 45.88 94 ASN A O 1
ATOM 767 N N . ALA A 1 95 ? -17.483 9.219 -52.087 1.00 45.47 95 ALA A N 1
ATOM 768 C CA . ALA A 1 95 ? -18.449 9.572 -53.119 1.00 45.47 95 ALA A CA 1
ATOM 769 C C . ALA A 1 95 ? -18.378 8.513 -54.229 1.00 45.47 95 ALA A C 1
ATOM 771 O O . ALA A 1 95 ? -17.449 8.503 -55.031 1.00 45.47 95 ALA A O 1
ATOM 772 N N . SER A 1 96 ? -19.350 7.604 -54.240 1.00 50.34 96 SER A N 1
ATOM 773 C CA . SER A 1 96 ? -19.727 6.841 -55.430 1.00 50.34 96 SER A CA 1
ATOM 774 C C . SER A 1 96 ? -20.999 7.464 -55.996 1.00 50.34 96 SER A C 1
ATOM 776 O O . SER A 1 96 ? -21.965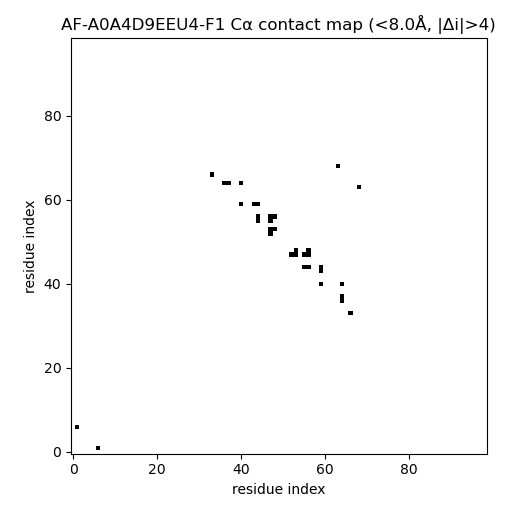 7.588 -55.256 1.00 50.34 96 SER A O 1
ATOM 778 N N . ASP A 1 97 ? -20.956 7.877 -57.261 1.00 52.84 97 ASP A N 1
ATOM 779 C CA . ASP A 1 97 ? -22.068 7.933 -58.231 1.00 52.84 97 ASP A CA 1
ATOM 780 C C . ASP A 1 97 ? -21.425 8.398 -59.554 1.00 52.84 97 ASP A C 1
ATOM 782 O O . ASP A 1 97 ? -20.870 9.490 -59.621 1.00 52.84 97 ASP A O 1
ATOM 786 N N . SER A 1 98 ? -21.168 7.539 -60.547 1.00 45.78 98 SER A N 1
ATOM 787 C CA . SER A 1 98 ? -22.132 6.939 -61.486 1.00 45.78 98 SER A CA 1
ATOM 788 C C . SER A 1 98 ? -23.151 7.938 -62.038 1.00 45.78 98 SER A C 1
ATOM 790 O O . SER A 1 98 ? -24.208 8.120 -61.443 1.00 45.78 98 SER A O 1
ATOM 792 N N . LEU A 1 99 ? -22.825 8.526 -63.196 1.00 46.06 99 LEU A N 1
ATOM 793 C CA . LEU A 1 99 ? -23.695 8.716 -64.369 1.00 46.06 99 LEU A CA 1
ATOM 794 C C . LEU A 1 99 ? -22.843 9.078 -65.594 1.00 46.06 99 LEU A C 1
ATOM 796 O O . LEU A 1 99 ? -22.004 9.998 -65.476 1.00 46.06 99 LEU A O 1
#

Radius of gyration: 27.25 Å; Cα contacts (8 Å, |Δi|>4): 17; chains: 1; bounding box: 51×23×88 Å

Nearest PDB structures (foldseek):
  8ato-assembly1_C  TM=6.721E-01  e=7.564E+00  Homo sapiens

Sequence (99 aa):
MISNSEVDQMSSLLDYKNEEVRFIENELENHKQKYFELQTFTRSLILAIKSDDKEQQQALLSDLPPELEEMDFNHASPEPDDTSFSLSSLSEKNASDSL

Solvent-accessible surface area (backbone atoms only — not comparable to full-atom values): 6267 Å² total; per-residue (Å²): 130,88,48,72,69,58,52,54,50,52,50,54,53,50,54,51,52,53,51,53,50,52,51,52,53,50,53,50,52,53,51,51,52,53,50,52,51,49,52,51,50,51,54,52,47,53,51,25,59,76,68,67,37,62,67,58,38,51,55,49,69,74,61,60,57,71,80,59,74,76,52,64,76,92,59,81,65,76,72,81,76,87,74,74,81,80,80,77,79,81,75,84,74,84,86,83,78,92,131

Organism: NCBI:txid55544

pLDDT: mean 82.06, std 19.1, range [45.47, 98.69]

Mean predicted aligned error: 13.64 Å

Foldseek 3Di:
DDDVVNVVVVVVVVVVVVVVVVVVVVVVVVVVVLVVVQVVLVVQLVVCVVVVVPVSNVVSVVVDRPVVVPDPPVCPDDPPPPPPPPPPDPPPDDDDDDD

Secondary structure (DSSP, 8-state):
---HHHHHHHHHHHHHHHHHHHHHHHHHHHHHHHHHHHHHHHHHHHHHHHTT-HHHHHHHHHS--HHHHS--GGG------------------------